Protein AF-A0A7J9Q886-F1 (afdb_monomer_lite)

pLDDT: mean 85.44, std 9.24, range [46.69, 96.88]

Secondary structure (DSSP, 8-state):
----HHHHHHHHHHTTS-HHHHHHHS--SSHHHHHHHHHHHHHTT---------SS-HHHHHHHIIIIIHHHHHHHHHHHH-

Foldseek 3Di:
DPDCVVVVVVVVVVVPQDPVRCVLPDQDDALVSRLVVVVVVVVVVDPDDDDDDDDDPRVVVVVRCVPRRVVSVVVVCVVPPD

Sequence (82 aa):
MSNQDWIVKMREAATKIPDPIARSSTAVGTPEDIIPVFERFMEAGVNHFVIRFWGKNYFGSIDKFASHVMPALRKKNKEKFG

Radius of gyration: 15.99 Å; chains: 1; bounding box: 46×27×37 Å

Structure (mmCIF, N/CA/C/O backbone):
data_AF-A0A7J9Q886-F1
#
_entry.id   AF-A0A7J9Q886-F1
#
loop_
_atom_site.group_PDB
_atom_site.id
_atom_site.type_symbol
_atom_site.label_atom_id
_atom_site.label_alt_id
_atom_site.label_comp_id
_atom_site.label_asym_id
_atom_site.label_entity_id
_atom_site.label_seq_id
_atom_site.pdbx_PDB_ins_code
_atom_site.Cartn_x
_atom_site.Cartn_y
_atom_site.Cartn_z
_atom_site.occupancy
_atom_site.B_iso_or_equiv
_atom_site.auth_seq_id
_atom_site.auth_comp_id
_atom_site.auth_asym_id
_atom_site.auth_atom_id
_atom_site.pdbx_PDB_model_num
ATOM 1 N N . MET A 1 1 ? 32.774 -16.310 -4.619 1.00 46.69 1 MET A N 1
ATOM 2 C CA . MET A 1 1 ? 31.823 -15.337 -5.201 1.00 46.69 1 MET A CA 1
ATOM 3 C C . MET A 1 1 ? 30.511 -16.064 -5.425 1.00 46.69 1 MET A C 1
ATOM 5 O O . MET A 1 1 ? 30.531 -17.108 -6.062 1.00 46.69 1 MET A O 1
ATOM 9 N N . SER A 1 2 ? 29.411 -15.608 -4.825 1.00 61.06 2 SER A N 1
ATOM 10 C CA . SER A 1 2 ? 28.090 -16.206 -5.041 1.00 61.06 2 SER A CA 1
ATOM 11 C C . SER A 1 2 ? 27.699 -16.013 -6.505 1.00 61.06 2 SER A C 1
ATOM 13 O O . SER A 1 2 ? 27.753 -14.894 -7.006 1.00 61.06 2 SER A O 1
ATOM 15 N N . ASN A 1 3 ? 27.361 -17.103 -7.197 1.00 66.50 3 ASN A N 1
ATOM 16 C CA . ASN A 1 3 ? 26.857 -17.067 -8.568 1.00 66.50 3 ASN A CA 1
ATOM 17 C C . ASN A 1 3 ? 25.714 -16.037 -8.629 1.00 66.50 3 ASN A C 1
ATOM 19 O O . ASN A 1 3 ? 24.757 -16.182 -7.879 1.00 66.50 3 ASN A O 1
ATOM 23 N N . GLN A 1 4 ? 25.841 -14.969 -9.418 1.00 74.75 4 GLN A N 1
ATOM 24 C CA . GLN A 1 4 ? 24.835 -13.899 -9.502 1.00 74.75 4 GLN A CA 1
ATOM 25 C C . GLN A 1 4 ? 23.812 -14.142 -10.622 1.00 74.75 4 GLN A C 1
ATOM 27 O O . GLN A 1 4 ? 22.815 -13.423 -10.702 1.00 74.75 4 GLN A O 1
ATOM 32 N N . ASP A 1 5 ? 23.992 -15.186 -11.436 1.00 82.00 5 ASP A N 1
ATOM 33 C CA . ASP A 1 5 ? 23.146 -15.473 -12.601 1.00 82.00 5 ASP A CA 1
ATOM 34 C C . ASP A 1 5 ? 21.693 -15.759 -12.209 1.00 82.00 5 ASP A C 1
ATOM 36 O O . ASP A 1 5 ? 20.760 -15.431 -12.944 1.00 82.00 5 ASP A O 1
ATOM 40 N N . TRP A 1 6 ? 21.472 -16.339 -11.026 1.00 75.69 6 TRP A N 1
ATOM 41 C CA . TRP A 1 6 ? 20.122 -16.588 -10.518 1.00 75.69 6 TRP A CA 1
ATOM 42 C C . TRP A 1 6 ? 19.378 -15.286 -10.208 1.00 75.69 6 TRP A C 1
ATOM 44 O O . TRP A 1 6 ? 18.172 -15.218 -10.428 1.00 75.69 6 TRP A O 1
ATOM 54 N N . ILE A 1 7 ? 20.081 -14.234 -9.769 1.00 77.56 7 ILE A N 1
ATOM 55 C CA . ILE A 1 7 ? 19.480 -12.918 -9.507 1.00 77.56 7 ILE A CA 1
ATOM 56 C C . ILE A 1 7 ? 18.994 -12.310 -10.822 1.00 77.56 7 ILE A C 1
ATOM 58 O O . ILE A 1 7 ? 17.898 -11.753 -10.876 1.00 77.56 7 ILE A O 1
ATOM 62 N N . VAL A 1 8 ? 19.790 -12.437 -11.888 1.00 81.19 8 VAL A N 1
ATOM 63 C CA . VAL A 1 8 ? 19.436 -11.940 -13.224 1.00 81.19 8 VAL A CA 1
ATOM 64 C C . VAL A 1 8 ? 18.231 -12.704 -13.773 1.00 81.19 8 VAL A C 1
ATOM 66 O O . VAL A 1 8 ? 17.228 -12.082 -14.117 1.00 81.19 8 VAL A O 1
ATOM 69 N N . LYS A 1 9 ? 18.258 -14.042 -13.727 1.00 84.69 9 LYS A N 1
ATOM 70 C CA . LYS A 1 9 ? 17.133 -14.889 -14.162 1.00 84.69 9 LYS A CA 1
ATOM 71 C C . LYS A 1 9 ? 15.847 -14.612 -13.381 1.00 84.69 9 LYS A C 1
ATOM 73 O O . LYS A 1 9 ? 14.772 -14.554 -13.970 1.00 84.69 9 LYS A O 1
ATOM 78 N N . MET A 1 10 ? 15.937 -14.407 -12.065 1.00 81.69 10 MET A N 1
ATOM 79 C CA . MET A 1 10 ? 14.773 -14.048 -11.249 1.00 81.69 10 MET A CA 1
ATOM 80 C C . MET A 1 10 ? 14.212 -12.674 -11.620 1.00 81.69 10 MET A C 1
ATOM 82 O O . MET A 1 10 ? 12.995 -12.523 -11.696 1.00 81.69 10 MET A O 1
ATOM 86 N N . ARG A 1 11 ? 15.071 -11.679 -11.885 1.00 79.62 11 ARG A N 1
ATOM 87 C CA . ARG A 1 11 ? 14.626 -10.356 -12.352 1.00 79.62 11 ARG A CA 1
ATOM 88 C C . ARG A 1 11 ? 13.907 -10.449 -13.696 1.00 79.62 11 ARG A C 1
ATOM 90 O O . ARG A 1 11 ? 12.837 -9.870 -13.834 1.00 79.62 11 ARG A O 1
ATOM 97 N N . GLU A 1 12 ? 14.446 -11.203 -14.650 1.00 85.38 12 GLU A N 1
ATOM 98 C CA . GLU A 1 12 ? 13.825 -11.412 -15.967 1.00 85.38 12 GLU A CA 1
ATOM 99 C C . GLU A 1 12 ? 12.513 -12.202 -15.903 1.00 85.38 12 GLU A C 1
ATOM 101 O O . GLU A 1 12 ? 11.608 -11.973 -16.699 1.00 85.38 12 GLU A O 1
ATOM 106 N N . ALA A 1 13 ? 12.386 -13.147 -14.971 1.00 82.62 13 ALA A N 1
ATOM 107 C CA . ALA A 1 13 ? 11.125 -13.847 -14.752 1.00 82.62 13 ALA A CA 1
ATOM 108 C C . ALA A 1 13 ? 10.071 -12.915 -14.135 1.00 82.62 13 ALA A C 1
ATOM 110 O O . ALA A 1 13 ? 8.911 -12.942 -14.543 1.00 82.62 13 ALA A O 1
ATOM 111 N N . ALA A 1 14 ? 10.477 -12.054 -13.197 1.00 77.44 14 ALA A N 1
ATOM 112 C CA . ALA A 1 14 ? 9.580 -11.110 -12.540 1.00 77.44 14 ALA A CA 1
ATOM 113 C C . ALA A 1 14 ? 8.962 -10.095 -13.518 1.00 77.44 14 ALA A C 1
ATOM 115 O O . ALA A 1 14 ? 7.803 -9.730 -13.346 1.00 77.44 14 ALA A O 1
ATOM 116 N N . THR A 1 15 ? 9.675 -9.686 -14.577 1.00 79.50 15 THR A N 1
ATOM 117 C CA . THR A 1 15 ? 9.128 -8.768 -15.599 1.00 79.50 15 THR A CA 1
ATOM 118 C C . THR A 1 15 ? 8.056 -9.399 -16.488 1.00 79.50 15 THR A C 1
ATOM 120 O O . THR A 1 15 ? 7.354 -8.679 -17.192 1.00 79.50 15 THR A O 1
ATOM 123 N N . LYS A 1 16 ? 7.911 -10.730 -16.464 1.00 86.88 16 LYS A N 1
ATOM 124 C CA . LYS A 1 16 ? 6.886 -11.467 -17.219 1.00 86.88 16 LYS A CA 1
ATOM 125 C C . LYS A 1 16 ? 5.614 -11.715 -16.410 1.00 86.88 16 LYS A C 1
ATOM 127 O O . LYS A 1 16 ? 4.646 -12.230 -16.964 1.00 86.88 16 LYS A O 1
ATOM 132 N N . ILE A 1 17 ? 5.612 -11.394 -15.113 1.00 78.44 17 ILE A N 1
ATOM 133 C CA . ILE A 1 17 ? 4.426 -11.542 -14.266 1.00 78.44 17 ILE A CA 1
ATOM 134 C C . ILE A 1 17 ? 3.376 -10.529 -14.744 1.00 78.44 17 ILE A C 1
ATOM 136 O O . ILE A 1 17 ? 3.670 -9.334 -14.772 1.00 78.44 17 ILE A O 1
ATOM 140 N N . PRO A 1 18 ? 2.155 -10.966 -15.108 1.00 82.94 18 PR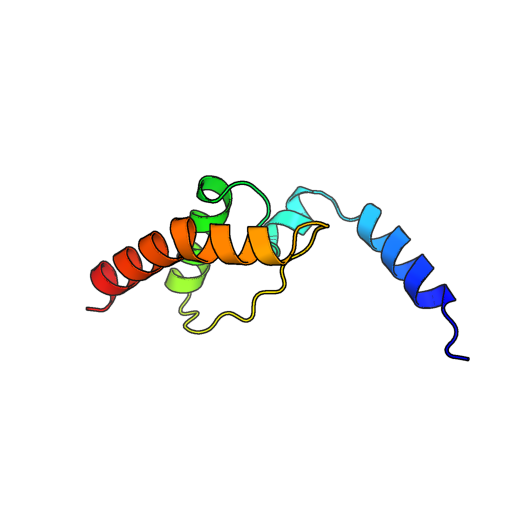O A N 1
ATOM 141 C CA . PRO A 1 18 ? 1.104 -10.043 -15.512 1.00 82.94 18 PRO A CA 1
ATOM 142 C C . PRO A 1 18 ? 0.765 -9.058 -14.390 1.00 82.94 18 PRO A C 1
ATOM 144 O O . PRO A 1 18 ? 0.628 -9.457 -13.232 1.00 82.94 18 PRO A O 1
ATOM 147 N N . ASP A 1 19 ? 0.549 -7.790 -14.743 1.00 78.44 19 ASP A N 1
ATOM 148 C CA . ASP A 1 19 ? 0.249 -6.711 -13.790 1.00 78.44 19 ASP A CA 1
ATOM 149 C C . ASP A 1 19 ? -0.907 -7.050 -12.817 1.00 78.44 19 ASP A C 1
ATOM 151 O O . ASP A 1 19 ? -0.760 -6.822 -11.614 1.00 78.44 19 ASP A O 1
ATOM 155 N N . PRO A 1 20 ? -2.015 -7.692 -13.257 1.00 78.12 20 PRO A N 1
ATOM 156 C CA . PRO A 1 20 ? -3.086 -8.108 -12.347 1.00 78.12 20 PRO A CA 1
ATOM 157 C C . PRO A 1 20 ? -2.643 -9.129 -11.288 1.00 78.12 20 PRO A C 1
ATOM 159 O O . PRO A 1 20 ? -3.136 -9.114 -10.162 1.00 78.12 20 PRO A O 1
ATOM 162 N N . ILE A 1 21 ? -1.701 -10.012 -11.631 1.00 76.81 21 ILE A N 1
ATOM 163 C CA . ILE A 1 21 ? -1.161 -11.025 -10.716 1.00 76.81 21 ILE A CA 1
ATOM 164 C C . ILE A 1 21 ? -0.175 -10.386 -9.736 1.00 76.81 21 ILE A C 1
ATOM 166 O O . ILE A 1 21 ? -0.201 -10.699 -8.547 1.00 76.81 21 ILE A O 1
ATOM 170 N N . ALA A 1 22 ? 0.649 -9.444 -10.198 1.00 72.81 22 ALA A N 1
ATOM 171 C CA . ALA A 1 22 ? 1.517 -8.678 -9.309 1.00 72.81 22 ALA A CA 1
ATOM 172 C C . ALA A 1 22 ? 0.685 -7.888 -8.280 1.00 72.81 22 ALA A C 1
ATOM 174 O O . ALA A 1 22 ? 0.923 -7.986 -7.075 1.00 72.81 22 ALA A O 1
ATOM 175 N N . ARG A 1 23 ? -0.358 -7.181 -8.730 1.00 72.19 23 ARG A N 1
ATOM 176 C CA . ARG A 1 23 ? -1.239 -6.365 -7.873 1.00 72.19 23 ARG A CA 1
ATOM 177 C C . ARG A 1 23 ? -2.147 -7.169 -6.940 1.00 72.19 23 ARG A C 1
ATOM 179 O O . ARG A 1 23 ? -2.643 -6.625 -5.960 1.00 72.19 23 ARG A O 1
ATOM 186 N N . SER A 1 24 ? -2.376 -8.457 -7.205 1.00 71.31 24 SER A N 1
ATOM 187 C CA . SER A 1 24 ? -3.190 -9.298 -6.311 1.00 71.31 24 SER A CA 1
ATOM 188 C C . SER A 1 24 ? -2.479 -9.612 -4.988 1.00 71.31 24 SER A C 1
ATOM 190 O O . SER A 1 24 ? -3.141 -9.816 -3.967 1.00 71.31 24 SER A O 1
ATOM 192 N N . SER A 1 25 ? -1.142 -9.612 -5.016 1.00 69.00 25 SER A N 1
ATOM 193 C CA . SER A 1 25 ? -0.254 -9.980 -3.907 1.00 69.00 25 SER A CA 1
ATOM 194 C C . SER A 1 25 ? 0.597 -8.818 -3.387 1.00 69.00 25 SER A C 1
ATOM 196 O O . SER A 1 25 ? 1.140 -8.905 -2.287 1.00 69.00 25 SER A O 1
ATOM 198 N N . THR A 1 26 ? 0.699 -7.719 -4.142 1.00 74.38 26 THR A N 1
ATOM 199 C CA . THR A 1 26 ? 1.459 -6.523 -3.763 1.00 74.38 26 THR A CA 1
ATOM 200 C C . THR A 1 26 ? 0.587 -5.276 -3.846 1.00 74.38 26 THR A C 1
ATOM 202 O O . THR A 1 26 ? -0.149 -5.071 -4.806 1.00 74.38 26 THR A O 1
ATOM 205 N N . ALA A 1 27 ? 0.674 -4.426 -2.825 1.00 82.38 27 ALA A N 1
ATOM 206 C CA . ALA A 1 27 ? 0.011 -3.133 -2.824 1.00 82.38 27 ALA A CA 1
ATOM 207 C C . ALA A 1 27 ? 0.872 -2.129 -3.610 1.00 82.38 27 ALA A C 1
ATOM 209 O O . ALA A 1 27 ? 1.971 -1.779 -3.174 1.00 82.38 27 ALA A O 1
ATOM 210 N N . VAL A 1 28 ? 0.397 -1.699 -4.782 1.00 84.75 28 VAL A N 1
ATOM 211 C CA . VAL A 1 28 ? 1.134 -0.823 -5.708 1.00 84.75 28 VAL A CA 1
ATOM 212 C C . VAL A 1 28 ? 0.236 0.332 -6.138 1.00 84.75 28 VAL A C 1
ATOM 214 O O . VAL A 1 28 ? -0.844 0.088 -6.670 1.00 84.75 28 VAL A O 1
ATOM 217 N N . GLY A 1 29 ? 0.698 1.571 -5.960 1.00 87.00 29 GLY A N 1
ATOM 218 C CA . GLY A 1 29 ? -0.033 2.768 -6.384 1.00 87.00 29 GLY A CA 1
ATOM 219 C C . GLY A 1 29 ? 0.121 3.947 -5.426 1.00 87.00 29 GLY A C 1
ATOM 220 O O . GLY A 1 29 ? 1.113 4.050 -4.695 1.00 87.00 29 GLY A O 1
ATOM 221 N N . THR A 1 30 ? -0.855 4.853 -5.454 1.00 92.12 30 THR A N 1
ATOM 222 C CA . THR A 1 30 ? -0.996 5.949 -4.486 1.00 92.12 30 THR A CA 1
ATOM 223 C C . THR A 1 30 ? -1.513 5.421 -3.136 1.00 92.12 30 THR A C 1
ATOM 225 O O . THR A 1 30 ? -1.920 4.261 -3.049 1.00 92.12 30 THR A O 1
ATOM 228 N N . PRO A 1 31 ? -1.499 6.226 -2.053 1.00 94.00 31 PRO A N 1
ATOM 229 C CA . PRO A 1 31 ? -2.130 5.842 -0.789 1.00 94.00 31 PRO A CA 1
ATOM 230 C C . PRO A 1 31 ? -3.576 5.353 -0.957 1.00 94.00 31 PRO A C 1
ATOM 232 O O . PRO A 1 31 ? -3.948 4.343 -0.367 1.00 94.00 31 PRO A O 1
ATOM 235 N N . GLU A 1 32 ? -4.355 6.023 -1.804 1.00 93.75 32 GLU A N 1
ATOM 236 C CA . GLU A 1 32 ? -5.758 5.705 -2.087 1.00 93.75 32 GLU A CA 1
ATOM 237 C C . GLU A 1 32 ? -5.911 4.338 -2.763 1.00 93.75 32 GLU A C 1
ATOM 239 O O . GLU A 1 32 ? -6.847 3.607 -2.449 1.00 93.75 32 GLU A O 1
ATOM 244 N N . ASP A 1 33 ? -4.964 3.958 -3.627 1.00 90.94 33 ASP A N 1
ATOM 245 C CA . ASP A 1 33 ? -4.960 2.646 -4.279 1.00 90.94 33 ASP A CA 1
ATOM 246 C C . ASP A 1 33 ? -4.643 1.515 -3.288 1.00 90.94 33 ASP A C 1
ATOM 248 O O . ASP A 1 33 ? -5.186 0.412 -3.387 1.00 90.94 33 ASP A O 1
ATOM 252 N N . ILE A 1 34 ? -3.736 1.762 -2.335 1.00 91.94 34 ILE A N 1
ATOM 253 C CA . ILE A 1 34 ? -3.223 0.706 -1.452 1.00 91.94 34 ILE A CA 1
ATOM 254 C C . ILE A 1 34 ? -4.046 0.513 -0.183 1.00 91.94 34 ILE A C 1
ATOM 256 O O . ILE A 1 34 ? -4.075 -0.605 0.330 1.00 91.94 34 ILE A O 1
ATOM 260 N N . ILE A 1 35 ? -4.727 1.548 0.322 1.00 94.12 35 ILE A N 1
ATOM 261 C CA . ILE A 1 35 ? -5.567 1.444 1.525 1.00 94.12 35 ILE A CA 1
ATOM 262 C C . ILE A 1 35 ? -6.574 0.284 1.398 1.00 94.12 35 ILE A C 1
ATOM 264 O O . ILE A 1 35 ? -6.498 -0.618 2.236 1.00 94.12 35 ILE A O 1
ATOM 268 N N . PRO A 1 36 ? -7.411 0.185 0.341 1.00 93.00 36 PRO A N 1
ATOM 269 C CA . PRO A 1 36 ? -8.385 -0.903 0.199 1.00 93.00 36 PRO A CA 1
ATOM 270 C C . PRO A 1 36 ? -7.767 -2.307 0.248 1.00 93.00 36 PRO A C 1
ATOM 272 O O . PRO A 1 36 ? -8.393 -3.255 0.722 1.00 93.00 36 PRO A O 1
ATOM 275 N N . VAL A 1 37 ? -6.519 -2.455 -0.210 1.00 91.25 37 VAL A N 1
ATOM 276 C CA . VAL A 1 37 ? -5.796 -3.732 -0.166 1.00 91.25 37 VAL A CA 1
ATOM 277 C C . VAL A 1 37 ? -5.517 -4.144 1.280 1.00 91.25 37 VAL A C 1
ATOM 279 O O . VAL A 1 37 ? -5.810 -5.280 1.657 1.00 91.25 37 VAL A O 1
ATOM 282 N N . PHE A 1 38 ? -4.990 -3.230 2.101 1.00 92.38 38 PHE A N 1
ATOM 283 C CA . PHE A 1 38 ? -4.748 -3.486 3.525 1.00 92.38 38 PHE A CA 1
ATOM 284 C C . PHE A 1 38 ? -6.048 -3.724 4.281 1.00 92.38 38 PHE A C 1
ATOM 286 O O . PHE A 1 38 ? -6.125 -4.649 5.086 1.00 92.38 38 PHE A O 1
ATOM 293 N N . GLU A 1 39 ? -7.079 -2.938 3.988 1.00 92.25 39 GLU A N 1
ATOM 294 C CA . GLU A 1 39 ? -8.388 -3.092 4.608 1.00 92.25 39 GLU A CA 1
ATOM 295 C C . GLU A 1 39 ? -8.988 -4.480 4.366 1.00 92.25 39 GLU A C 1
ATOM 297 O O . GLU A 1 39 ? -9.437 -5.123 5.313 1.00 92.25 39 GLU A O 1
ATOM 302 N N . ARG A 1 40 ? -8.912 -4.987 3.129 1.00 91.56 40 ARG A N 1
ATOM 303 C CA . ARG A 1 40 ? -9.337 -6.351 2.786 1.00 91.56 40 ARG A CA 1
ATOM 304 C C . ARG A 1 40 ? -8.589 -7.406 3.606 1.00 91.56 40 ARG A C 1
ATOM 306 O O . ARG A 1 40 ? -9.188 -8.374 4.067 1.00 91.56 40 ARG A O 1
ATOM 313 N N . PHE A 1 41 ? -7.280 -7.237 3.801 1.00 91.25 41 PHE A N 1
ATOM 314 C CA . PHE A 1 41 ? -6.489 -8.164 4.616 1.00 91.25 41 PHE A CA 1
ATOM 315 C C . PHE A 1 41 ? -6.837 -8.074 6.107 1.00 91.25 41 PHE A C 1
ATOM 317 O O . PHE A 1 41 ? -6.967 -9.106 6.763 1.00 91.25 41 PHE A O 1
ATOM 324 N N . MET A 1 42 ? -7.050 -6.867 6.635 1.00 92.31 42 MET A N 1
ATOM 325 C CA . MET A 1 42 ? -7.543 -6.675 8.003 1.00 92.31 42 MET A CA 1
ATOM 326 C C . MET A 1 42 ? -8.913 -7.334 8.198 1.00 92.31 42 MET A C 1
ATOM 328 O O . MET A 1 42 ? -9.170 -7.957 9.225 1.00 92.31 42 MET A O 1
ATOM 332 N N . GLU A 1 43 ? -9.799 -7.242 7.203 1.00 91.31 43 GLU A N 1
ATOM 333 C CA . GLU A 1 43 ? -11.106 -7.900 7.223 1.00 91.31 43 GLU A CA 1
ATOM 334 C C . GLU A 1 43 ? -11.013 -9.425 7.225 1.00 91.31 43 GLU A C 1
ATOM 336 O O . GLU A 1 43 ?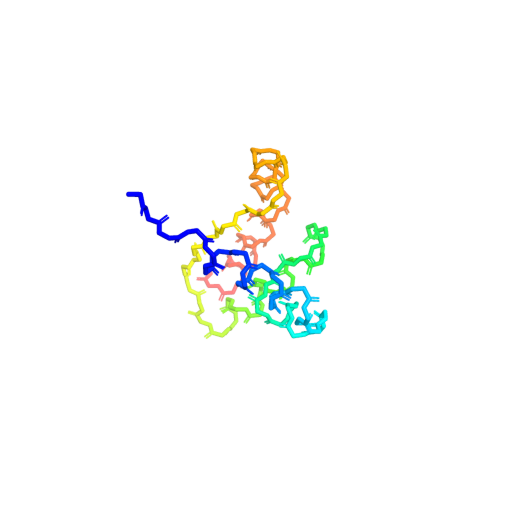 -11.816 -10.064 7.902 1.00 91.31 43 GLU A O 1
ATOM 341 N N . ALA A 1 44 ? -10.003 -9.985 6.560 1.00 92.38 44 ALA A N 1
ATOM 342 C CA . ALA A 1 44 ? -9.682 -11.410 6.588 1.00 92.38 44 ALA A CA 1
ATOM 343 C C . ALA A 1 44 ? -8.993 -11.872 7.892 1.00 92.38 44 ALA A C 1
ATOM 345 O O . ALA A 1 44 ? -8.653 -13.047 8.016 1.00 92.38 44 ALA A O 1
ATOM 346 N N . GLY A 1 45 ? -8.779 -10.974 8.863 1.00 91.25 45 GLY A N 1
ATOM 347 C CA . GLY A 1 45 ? -8.204 -11.292 10.174 1.00 91.25 45 GLY A CA 1
ATOM 348 C C . GLY A 1 45 ? -6.692 -11.080 10.289 1.00 91.25 45 GLY A C 1
ATOM 349 O O . GLY A 1 45 ? -6.103 -11.457 11.302 1.00 91.25 45 GLY A O 1
ATOM 350 N N . VAL A 1 46 ? -6.042 -10.466 9.294 1.00 91.38 46 VAL A N 1
ATOM 351 C CA . VAL A 1 46 ? -4.618 -10.113 9.397 1.00 91.38 46 VAL A CA 1
ATOM 352 C C . VAL A 1 46 ? -4.439 -8.995 10.424 1.00 91.38 46 VAL A C 1
ATOM 354 O O . VAL A 1 46 ? -4.991 -7.907 10.280 1.00 91.38 46 VAL A O 1
ATOM 357 N N . ASN A 1 47 ? -3.627 -9.254 11.447 1.00 90.00 47 ASN A N 1
ATOM 358 C CA . ASN A 1 47 ? -3.353 -8.324 12.549 1.00 90.00 47 ASN A CA 1
ATOM 359 C C . ASN A 1 47 ? -1.911 -7.781 12.554 1.00 90.00 47 ASN A C 1
ATOM 361 O O . ASN A 1 47 ? -1.604 -6.855 13.305 1.00 90.00 47 ASN A O 1
ATOM 365 N N . HIS A 1 48 ? -1.030 -8.330 11.714 1.00 91.19 48 HIS A N 1
ATOM 366 C CA . HIS A 1 48 ? 0.365 -7.922 11.604 1.00 91.19 48 HIS A CA 1
ATOM 367 C C . HIS A 1 48 ? 0.825 -7.945 10.144 1.00 91.19 48 HIS A C 1
ATOM 369 O O . HIS A 1 48 ? 0.624 -8.931 9.437 1.00 91.19 48 HIS A O 1
ATOM 375 N N . PHE A 1 49 ? 1.476 -6.866 9.704 1.00 90.00 49 PHE A N 1
ATOM 376 C CA . PHE A 1 49 ? 2.003 -6.723 8.349 1.00 90.00 49 PHE A CA 1
ATOM 377 C C . PHE A 1 49 ? 3.509 -6.482 8.392 1.00 90.00 49 PHE A C 1
ATOM 379 O O . PHE A 1 49 ? 3.977 -5.542 9.031 1.00 90.00 49 PHE A O 1
ATOM 386 N N . VAL A 1 50 ? 4.260 -7.287 7.642 1.00 89.00 50 VAL A N 1
ATOM 387 C CA . VAL A 1 50 ? 5.673 -7.029 7.345 1.00 89.00 50 VAL A CA 1
ATOM 388 C C . VAL A 1 50 ? 5.743 -6.411 5.954 1.00 89.00 50 VAL A C 1
ATOM 390 O O . VAL A 1 50 ? 5.431 -7.067 4.962 1.00 89.00 50 VAL A O 1
ATOM 393 N N . ILE A 1 51 ? 6.119 -5.134 5.876 1.00 88.00 51 ILE A N 1
ATOM 394 C CA . ILE A 1 51 ? 6.074 -4.362 4.630 1.00 88.00 51 ILE A CA 1
ATOM 395 C C . ILE A 1 51 ? 7.492 -4.101 4.132 1.00 88.00 51 ILE A C 1
ATOM 397 O O . ILE A 1 51 ? 8.325 -3.538 4.841 1.00 88.00 51 ILE A O 1
ATOM 401 N N . ARG A 1 52 ? 7.750 -4.464 2.872 1.00 86.38 52 ARG A N 1
ATOM 402 C CA . ARG A 1 52 ? 8.955 -4.066 2.142 1.00 86.38 52 ARG A CA 1
ATOM 403 C C . ARG A 1 52 ? 8.599 -2.982 1.133 1.00 86.38 52 ARG A C 1
ATOM 405 O O . ARG A 1 52 ? 7.835 -3.234 0.206 1.00 86.38 52 ARG A O 1
ATOM 412 N N . PHE A 1 53 ? 9.196 -1.803 1.283 1.00 86.19 53 PHE A N 1
ATOM 413 C CA . PHE A 1 53 ? 9.056 -0.722 0.311 1.00 86.19 53 PHE A CA 1
ATOM 414 C C . PHE A 1 53 ? 10.016 -0.930 -0.861 1.00 86.19 53 PHE A C 1
ATOM 416 O O . PHE A 1 53 ? 11.216 -1.144 -0.674 1.00 86.19 53 PHE A O 1
ATOM 423 N N . TRP A 1 54 ? 9.472 -0.869 -2.074 1.00 78.56 54 TRP A N 1
ATOM 424 C CA . TRP A 1 54 ? 10.216 -0.985 -3.324 1.00 78.56 54 TRP A CA 1
ATOM 425 C C . TRP A 1 54 ? 10.320 0.392 -3.985 1.00 78.56 54 TRP A C 1
ATOM 427 O O . TRP A 1 54 ? 9.363 1.159 -3.973 1.00 78.56 54 TRP A O 1
ATOM 437 N N . GLY A 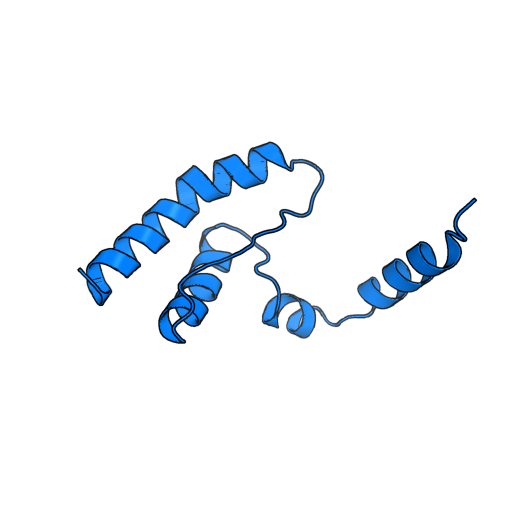1 55 ? 11.474 0.706 -4.577 1.00 76.00 55 GLY A N 1
ATOM 438 C CA . GLY A 1 55 ? 11.692 1.958 -5.305 1.00 76.00 55 GLY A CA 1
ATOM 439 C C . GLY A 1 55 ? 12.920 2.734 -4.837 1.00 76.00 55 GLY A C 1
ATOM 440 O O . GLY A 1 55 ? 13.558 2.395 -3.843 1.00 76.00 55 GLY A O 1
ATOM 441 N N . LYS A 1 56 ? 13.271 3.782 -5.590 1.00 76.50 56 LYS A N 1
ATOM 442 C CA . LYS A 1 56 ? 14.473 4.593 -5.330 1.00 76.50 56 LYS A CA 1
ATOM 443 C C . LYS A 1 56 ? 14.333 5.497 -4.097 1.00 76.50 56 LYS A C 1
ATOM 445 O O . LYS A 1 56 ? 15.335 5.792 -3.459 1.00 76.50 56 LYS A O 1
ATOM 450 N N . ASN A 1 57 ? 13.111 5.910 -3.746 1.00 86.69 57 ASN A N 1
ATOM 451 C CA . ASN A 1 57 ? 12.837 6.772 -2.591 1.00 86.69 57 ASN A CA 1
ATOM 452 C C . ASN A 1 57 ? 12.279 5.968 -1.406 1.00 86.69 57 ASN A C 1
ATOM 454 O O . ASN A 1 57 ? 11.106 6.090 -1.047 1.00 86.69 57 ASN A O 1
ATOM 458 N N . TYR A 1 58 ? 13.119 5.106 -0.831 1.00 84.94 58 TYR A N 1
ATOM 459 C CA . TYR A 1 58 ? 12.732 4.208 0.260 1.00 84.94 58 TYR A CA 1
ATOM 460 C C . TYR A 1 58 ? 12.174 4.970 1.475 1.00 84.94 58 TYR A C 1
ATOM 462 O O . TYR A 1 58 ? 11.048 4.713 1.897 1.00 84.94 58 TYR A O 1
ATOM 470 N N . PHE A 1 59 ? 12.911 5.963 1.985 1.00 90.81 59 PHE A N 1
ATOM 471 C CA . PHE A 1 59 ? 12.490 6.737 3.159 1.00 90.81 59 PHE A CA 1
ATOM 472 C C . PHE A 1 59 ? 11.262 7.608 2.895 1.00 90.81 59 PHE A C 1
ATOM 474 O O . PHE A 1 59 ? 10.361 7.635 3.726 1.00 90.81 59 PHE A O 1
ATOM 481 N N . GLY A 1 60 ? 11.161 8.249 1.725 1.00 92.31 60 GLY A N 1
ATOM 482 C CA . GLY A 1 60 ? 9.957 9.005 1.376 1.00 92.31 60 GLY A CA 1
ATOM 483 C C . GLY A 1 60 ? 8.719 8.117 1.223 1.00 92.31 60 GLY A C 1
ATOM 484 O O . GLY A 1 60 ? 7.613 8.550 1.527 1.00 92.31 60 GLY A O 1
ATOM 485 N N . SER A 1 61 ? 8.888 6.855 0.814 1.00 91.06 61 SER A N 1
ATOM 486 C CA . SER A 1 61 ? 7.778 5.894 0.768 1.00 91.06 61 SER A CA 1
ATOM 487 C C . SER A 1 61 ? 7.306 5.508 2.172 1.00 91.06 61 SER A C 1
ATOM 489 O O . SER A 1 61 ? 6.101 5.426 2.400 1.00 91.06 61 SER A O 1
ATOM 491 N N . ILE A 1 62 ? 8.237 5.332 3.118 1.00 92.75 62 ILE A N 1
ATOM 492 C CA . ILE A 1 62 ? 7.913 5.100 4.533 1.00 92.75 62 ILE A CA 1
ATOM 493 C C . ILE A 1 62 ? 7.170 6.302 5.113 1.00 92.75 62 ILE A C 1
ATOM 495 O O . ILE A 1 62 ? 6.116 6.128 5.720 1.00 92.75 62 ILE A O 1
ATOM 499 N N . AS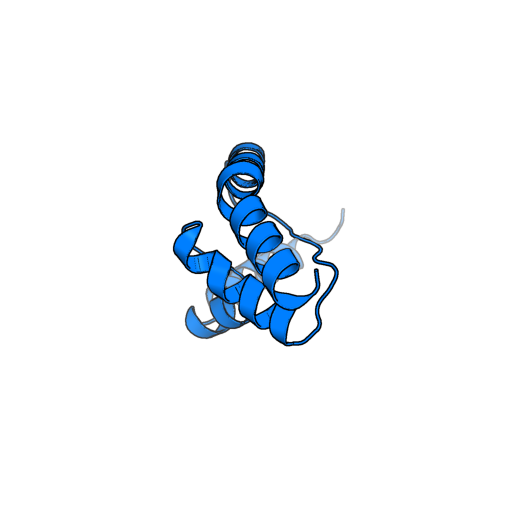P A 1 63 ? 7.689 7.510 4.901 1.00 94.31 63 ASP A N 1
ATOM 500 C CA . ASP A 1 63 ? 7.086 8.735 5.426 1.00 94.31 63 ASP A CA 1
ATOM 501 C C . ASP A 1 63 ? 5.674 8.954 4.866 1.00 94.31 63 ASP A C 1
ATOM 503 O O . ASP A 1 63 ? 4.717 9.175 5.612 1.00 94.31 63 ASP A O 1
ATOM 507 N N . LYS A 1 64 ? 5.497 8.763 3.553 1.00 93.44 64 LYS A N 1
ATOM 508 C CA . LYS A 1 64 ? 4.183 8.837 2.903 1.00 93.44 64 LYS A CA 1
ATOM 509 C C . LYS A 1 64 ? 3.213 7.789 3.451 1.00 93.44 64 LYS A C 1
ATOM 511 O O . LYS A 1 64 ? 2.052 8.102 3.709 1.00 93.44 64 LYS A O 1
ATOM 516 N N . PHE A 1 65 ? 3.678 6.559 3.663 1.00 94.44 65 PHE A N 1
ATOM 517 C CA . PHE A 1 65 ? 2.863 5.500 4.256 1.00 94.44 65 PHE A CA 1
ATOM 518 C C . PHE A 1 65 ? 2.438 5.845 5.690 1.00 94.44 65 PHE A C 1
ATOM 520 O O . PHE A 1 65 ? 1.263 5.722 6.041 1.00 94.44 65 PHE A O 1
ATOM 527 N N . ALA A 1 66 ? 3.370 6.331 6.511 1.00 95.19 66 ALA A N 1
ATOM 528 C CA . ALA A 1 66 ? 3.111 6.702 7.897 1.00 9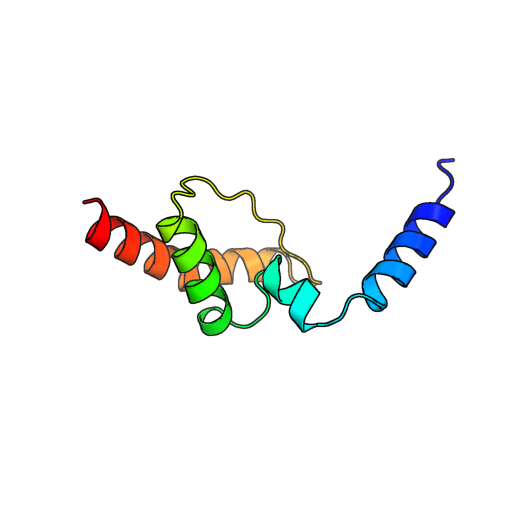5.19 66 ALA A CA 1
ATOM 529 C C . ALA A 1 66 ? 2.134 7.881 8.023 1.00 95.19 66 ALA A C 1
ATOM 531 O O . ALA A 1 66 ? 1.290 7.883 8.917 1.00 95.19 66 ALA A O 1
ATOM 532 N N . SER A 1 67 ? 2.225 8.862 7.125 1.00 96.88 67 SER A N 1
ATOM 533 C CA . SER A 1 67 ? 1.406 10.078 7.162 1.00 96.88 67 SER A CA 1
ATOM 534 C C . SER A 1 67 ? 0.033 9.932 6.498 1.00 96.88 67 SER A C 1
ATOM 536 O O . SER A 1 67 ? -0.910 10.567 6.956 1.00 96.88 67 SER A O 1
ATOM 538 N N . HIS A 1 68 ? -0.112 9.099 5.459 1.00 95.56 68 HIS A N 1
ATOM 539 C CA . HIS A 1 68 ? -1.354 9.021 4.670 1.00 95.56 68 HIS A CA 1
ATOM 540 C 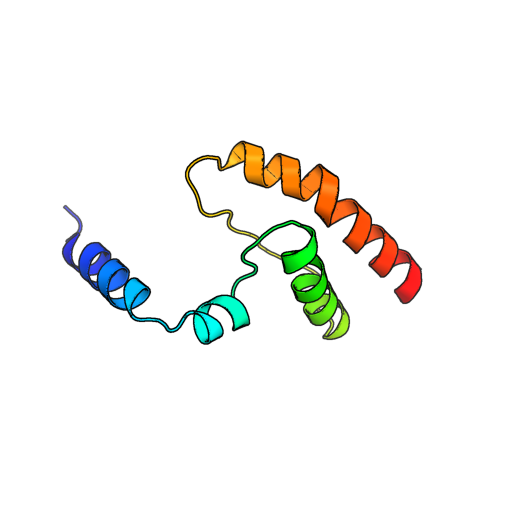C . HIS A 1 68 ? -2.106 7.693 4.832 1.00 95.56 68 HIS A C 1
ATOM 542 O O . HIS A 1 68 ? -3.334 7.684 4.852 1.00 95.56 68 HIS A O 1
ATOM 548 N N . VAL A 1 69 ? -1.399 6.567 4.982 1.00 95.50 69 VAL A N 1
ATOM 549 C CA . VAL A 1 69 ? -2.022 5.229 5.024 1.00 95.50 69 VAL A CA 1
ATOM 550 C C . VAL A 1 69 ? -2.311 4.800 6.458 1.00 95.50 69 VAL A C 1
ATOM 552 O O . VAL A 1 69 ? -3.433 4.413 6.782 1.00 95.50 69 VAL A O 1
ATOM 555 N N . MET A 1 70 ? -1.325 4.909 7.353 1.00 95.75 70 MET A N 1
ATOM 556 C CA . MET A 1 70 ? -1.476 4.491 8.752 1.00 95.75 70 MET A CA 1
ATOM 557 C C . MET A 1 70 ? -2.661 5.148 9.482 1.00 95.75 70 MET A C 1
ATOM 559 O O . MET A 1 70 ? -3.335 4.434 10.231 1.00 95.75 70 MET A O 1
ATOM 563 N N . PRO A 1 71 ? -2.974 6.450 9.299 1.00 96.62 71 PRO A N 1
ATOM 564 C CA . PRO A 1 71 ? -4.145 7.053 9.933 1.00 96.62 71 PRO A CA 1
ATOM 565 C C . PRO A 1 71 ? -5.464 6.413 9.485 1.00 96.62 71 PRO A C 1
ATOM 567 O O . PRO A 1 71 ? -6.319 6.148 10.331 1.00 96.62 71 PRO A O 1
ATOM 570 N N . ALA A 1 72 ? -5.609 6.107 8.191 1.00 94.81 72 ALA A N 1
ATOM 571 C CA . ALA A 1 72 ? -6.798 5.450 7.648 1.00 94.81 72 ALA A CA 1
ATOM 572 C C . ALA A 1 72 ? -6.976 4.043 8.239 1.00 94.81 72 ALA A C 1
ATOM 574 O O . ALA A 1 72 ? -8.042 3.718 8.765 1.00 94.81 72 ALA A O 1
ATOM 575 N N . LEU A 1 73 ? -5.901 3.246 8.268 1.00 93.38 73 LEU A N 1
ATOM 576 C CA . LEU A 1 73 ? -5.942 1.893 8.831 1.00 93.38 73 LEU A CA 1
ATOM 577 C C . LEU A 1 73 ? -6.238 1.899 10.337 1.00 93.38 73 LEU A C 1
ATOM 579 O O . LEU A 1 73 ? -7.021 1.084 10.819 1.00 93.38 73 LEU A O 1
ATOM 583 N N . ARG A 1 74 ? -5.667 2.847 11.095 1.00 93.69 74 ARG A N 1
ATOM 584 C CA . ARG A 1 74 ? -5.960 3.012 12.530 1.00 93.69 74 ARG A CA 1
ATOM 585 C C . ARG A 1 74 ? -7.415 3.390 12.779 1.00 93.69 74 ARG A C 1
ATOM 587 O O . ARG A 1 74 ? -8.020 2.846 13.701 1.00 93.69 74 ARG A O 1
ATOM 594 N N . LYS A 1 75 ? -7.966 4.302 11.971 1.00 94.25 75 LYS A N 1
ATOM 595 C CA . LYS A 1 75 ? -9.376 4.694 12.047 1.00 94.25 75 LYS A CA 1
ATOM 596 C C . LYS A 1 75 ? -10.280 3.478 11.828 1.00 94.25 75 LYS A C 1
ATOM 598 O O . LYS A 1 75 ? -11.083 3.176 12.704 1.00 94.25 75 LYS A O 1
ATOM 603 N N . LYS A 1 76 ? -10.064 2.725 10.746 1.00 89.38 76 LYS A N 1
ATOM 604 C CA . LYS A 1 76 ? -10.845 1.514 10.447 1.00 89.38 76 LYS A CA 1
ATOM 605 C C . LYS A 1 76 ? -10.705 0.435 11.523 1.00 89.38 76 LYS A C 1
ATOM 607 O O . LYS A 1 76 ? -11.687 -0.200 11.893 1.00 89.38 76 LYS A O 1
ATOM 612 N N . ASN A 1 77 ? -9.501 0.248 12.069 1.00 89.19 77 ASN A N 1
ATOM 613 C CA . ASN A 1 77 ? -9.284 -0.690 13.172 1.00 89.19 77 ASN A CA 1
ATOM 614 C C . ASN A 1 77 ? -10.093 -0.301 14.419 1.00 89.19 77 ASN A C 1
ATOM 616 O O . ASN A 1 77 ? -10.708 -1.159 15.044 1.00 89.19 77 ASN A O 1
ATOM 620 N N . LYS A 1 78 ? -10.125 0.994 14.760 1.00 90.94 78 LYS A N 1
ATOM 621 C CA . LYS A 1 78 ? -10.914 1.506 15.886 1.00 90.94 78 LYS A CA 1
ATOM 622 C C . LYS A 1 78 ? -12.418 1.348 15.652 1.00 90.94 78 LYS A C 1
ATOM 624 O O . LYS A 1 78 ? -13.118 0.977 16.574 1.00 90.94 78 LYS A O 1
ATOM 629 N N . GLU A 1 79 ? -12.906 1.607 14.442 1.00 88.62 79 GLU A N 1
ATOM 630 C CA . GLU A 1 79 ? -14.331 1.463 14.101 1.00 88.62 79 GLU A CA 1
ATOM 631 C C . GLU A 1 79 ? -14.816 0.009 14.147 1.00 88.62 79 GLU A C 1
ATOM 633 O O . GLU A 1 79 ? -15.984 -0.238 14.434 1.00 88.62 79 GLU A O 1
ATOM 638 N N . LYS A 1 80 ? -13.937 -0.955 13.846 1.00 79.69 80 LYS A N 1
ATOM 639 C CA . LYS A 1 80 ? -14.305 -2.373 13.763 1.00 79.69 80 LYS A CA 1
ATOM 640 C C . LYS A 1 80 ? -14.060 -3.162 15.052 1.00 79.69 80 LYS A C 1
ATOM 642 O O . LYS A 1 80 ? -14.765 -4.137 15.295 1.00 79.69 80 LYS A O 1
ATOM 647 N N . PHE A 1 81 ? -13.050 -2.788 15.836 1.00 76.75 81 PHE A N 1
ATOM 648 C CA . PHE A 1 81 ? -12.583 -3.576 16.985 1.00 76.75 81 PHE A CA 1
ATOM 649 C C . PHE A 1 81 ? -12.436 -2.777 18.289 1.00 76.75 81 PHE A C 1
ATOM 651 O O . PHE A 1 81 ? -12.036 -3.362 19.295 1.00 76.75 81 PHE A O 1
ATOM 658 N N . GLY A 1 82 ? -12.675 -1.462 18.267 1.00 68.31 82 GLY A N 1
ATOM 659 C CA . GLY A 1 82 ? -12.662 -0.596 19.452 1.00 68.31 82 GLY A CA 1
ATOM 660 C C . GLY A 1 82 ? -14.047 -0.438 20.053 1.00 68.31 82 GLY A C 1
ATOM 661 O O . GLY A 1 82 ? -14.100 -0.285 21.291 1.00 68.31 82 GLY A O 1
#